Protein AF-A0A7S1CVW4-F1 (afdb_monomer_lite)

Organism: Cyclophora tenuis (NCBI:txid216820)

InterPro domains:
  IPR010989 SNARE [SSF47661] (43-111)

Sequence (112 aa):
NNGIGVGTPSKTLKAGVSSDNDHFLMEEGGIQMTSLSSNDAALPPQWVDDVDAVNNELGEIVRLMNVLQSLHSSRVGSVFGKDLDDMEGRIEKLTQDVTDRFRKAERYLQRV

Radius of gyration: 40.6 Å; chains: 1; bounding box: 107×29×67 Å

pLDDT: mean 72.21, std 18.26, range [37.22, 94.06]

Foldseek 3Di:
DYDDDDDDDDDDDDDDDDDDPDDDDDDDDDDDPPPPPPPPPPDPPPVVVLVVLLVVLVVVLVVLVVVLVVLVVVLVVDDDDPVNVVSVVVNVVSVVVSVVSVVVSVVSVVVD

Structure (mmCIF, N/CA/C/O backbone):
data_AF-A0A7S1CVW4-F1
#
_entry.id   AF-A0A7S1CVW4-F1
#
loop_
_atom_site.group_PDB
_atom_site.id
_atom_site.type_symbol
_atom_site.label_atom_id
_atom_site.label_alt_id
_atom_site.label_comp_id
_atom_site.label_asym_id
_atom_site.label_entity_id
_atom_site.label_seq_id
_atom_site.pdbx_PDB_ins_code
_atom_site.Cartn_x
_atom_site.Cartn_y
_atom_site.Cartn_z
_atom_site.occupancy
_atom_site.B_iso_or_equiv
_atom_site.auth_seq_id
_atom_site.auth_comp_id
_atom_site.auth_asym_id
_atom_site.auth_atom_id
_atom_site.pdbx_PDB_model_num
ATOM 1 N N . ASN A 1 1 ? -86.009 -3.916 -15.195 1.00 38.88 1 ASN A N 1
ATOM 2 C CA . ASN A 1 1 ? -86.476 -5.243 -14.750 1.00 38.88 1 ASN A CA 1
ATOM 3 C C . ASN A 1 1 ? -85.687 -5.586 -13.492 1.00 38.88 1 ASN A C 1
ATOM 5 O O . ASN A 1 1 ? -84.501 -5.841 -13.616 1.00 38.88 1 ASN A O 1
ATOM 9 N N . ASN A 1 2 ? -86.167 -5.117 -12.336 1.00 39.25 2 ASN A N 1
ATOM 10 C CA . ASN A 1 2 ? -86.771 -5.925 -11.254 1.00 39.25 2 ASN A CA 1
ATOM 11 C C . ASN A 1 2 ? -85.717 -6.772 -10.509 1.00 39.25 2 ASN A C 1
ATOM 13 O O . ASN A 1 2 ? -85.008 -7.531 -11.142 1.00 39.25 2 ASN A O 1
ATOM 17 N N . GLY A 1 3 ? -85.579 -6.736 -9.185 1.00 37.22 3 GLY A N 1
ATOM 18 C CA . GLY A 1 3 ? -86.440 -6.149 -8.170 1.00 37.22 3 GLY A CA 1
ATOM 19 C C . GLY A 1 3 ? -85.892 -6.394 -6.757 1.00 37.22 3 GLY A C 1
ATOM 20 O O . GLY A 1 3 ? -84.986 -7.191 -6.537 1.00 37.22 3 GLY A O 1
ATOM 21 N N . ILE A 1 4 ? -86.479 -5.640 -5.836 1.00 49.16 4 ILE A N 1
ATOM 22 C CA . ILE A 1 4 ? -86.360 -5.653 -4.375 1.00 49.16 4 ILE A CA 1
ATOM 23 C C . ILE A 1 4 ? -86.773 -7.024 -3.807 1.00 49.16 4 ILE A C 1
ATOM 25 O O . ILE A 1 4 ? -87.685 -7.647 -4.345 1.00 49.16 4 ILE A O 1
ATOM 29 N N . GLY A 1 5 ? -86.186 -7.456 -2.684 1.00 43.22 5 GLY A N 1
ATOM 30 C CA . GLY A 1 5 ? -86.640 -8.663 -1.981 1.00 43.22 5 GLY A CA 1
ATOM 31 C C . GLY A 1 5 ? -86.123 -8.809 -0.551 1.00 43.22 5 GLY A C 1
ATOM 32 O O . GLY A 1 5 ? -85.219 -9.590 -0.288 1.00 43.22 5 GLY A O 1
ATOM 33 N N . VAL A 1 6 ? -86.722 -8.055 0.369 1.00 57.06 6 VAL A N 1
ATOM 34 C CA . VAL A 1 6 ? -86.733 -8.296 1.823 1.00 57.06 6 VAL A CA 1
ATOM 35 C C . VAL A 1 6 ? -87.527 -9.571 2.174 1.00 57.06 6 VAL A C 1
ATOM 37 O O . VAL A 1 6 ? -88.533 -9.851 1.528 1.00 57.06 6 VAL A O 1
ATOM 40 N N . GLY A 1 7 ? -87.136 -10.300 3.231 1.00 41.69 7 GLY A N 1
ATOM 41 C CA . GLY A 1 7 ? -87.911 -11.418 3.809 1.00 41.69 7 GLY A CA 1
ATOM 42 C C . GLY A 1 7 ? -87.181 -12.121 4.969 1.00 41.69 7 GLY A C 1
ATOM 43 O O . GLY A 1 7 ? -86.367 -12.998 4.726 1.00 41.69 7 GLY A O 1
ATOM 44 N N . THR A 1 8 ? -87.249 -11.611 6.207 1.00 53.22 8 THR A N 1
ATOM 45 C CA . THR A 1 8 ? -88.130 -12.004 7.347 1.00 53.22 8 THR A CA 1
ATOM 46 C C . THR A 1 8 ? -87.512 -13.000 8.355 1.00 53.22 8 THR A C 1
ATOM 48 O O . THR A 1 8 ? -86.709 -13.841 7.963 1.00 53.22 8 THR A O 1
ATOM 51 N N . PRO A 1 9 ? -87.861 -12.902 9.661 1.00 59.44 9 PRO A N 1
ATOM 52 C CA . PRO A 1 9 ? -87.151 -13.537 10.775 1.00 59.44 9 PRO A CA 1
ATOM 53 C C . PRO A 1 9 ? -87.807 -14.847 11.245 1.00 59.44 9 PRO A C 1
ATOM 55 O O . PRO A 1 9 ? -89.030 -14.969 11.216 1.00 59.44 9 PRO A O 1
ATOM 58 N N . SER A 1 10 ? -87.017 -15.772 11.800 1.00 47.62 10 SER A N 1
ATOM 59 C CA . SER A 1 10 ? -87.538 -16.936 12.532 1.00 47.62 10 SER A CA 1
ATOM 60 C C . SER A 1 10 ? -86.834 -17.114 13.875 1.00 47.62 10 SER A C 1
ATOM 62 O O . SER A 1 10 ? -85.615 -17.223 13.962 1.00 47.62 10 SER A O 1
ATOM 64 N N . LYS A 1 11 ? -87.659 -17.088 14.925 1.00 61.50 11 LYS A N 1
ATOM 65 C CA . LYS A 1 11 ? -87.344 -17.210 16.352 1.00 61.50 11 LYS A CA 1
ATOM 66 C C . LYS A 1 11 ? -87.287 -18.684 16.763 1.00 61.50 11 LYS A C 1
ATOM 68 O O . LYS A 1 11 ? -88.132 -19.448 16.314 1.00 61.50 11 LYS A O 1
ATOM 73 N N . THR A 1 12 ? -86.412 -19.044 17.705 1.00 51.84 12 THR A N 1
ATOM 74 C CA . THR A 1 12 ? -86.528 -20.185 18.654 1.00 51.84 12 THR A CA 1
ATOM 75 C C . THR A 1 12 ? -85.519 -19.887 19.790 1.00 51.84 12 THR A C 1
ATOM 77 O O . THR A 1 12 ? -84.344 -19.723 19.496 1.00 51.84 12 THR A O 1
ATOM 80 N N . LEU A 1 13 ? -85.920 -19.382 20.975 1.00 46.94 13 LEU A N 1
ATOM 81 C CA . LEU A 1 13 ? -86.280 -20.091 22.234 1.00 46.94 13 LEU A CA 1
ATOM 82 C C . LEU A 1 13 ? -85.259 -21.183 22.634 1.00 46.94 13 LEU A C 1
ATOM 84 O O . LEU A 1 13 ? -84.915 -21.990 21.793 1.00 46.94 13 LEU A O 1
ATOM 88 N N . LYS A 1 14 ? -84.792 -21.400 23.869 1.00 48.00 14 LYS A N 1
ATOM 89 C CA . LYS A 1 14 ? -84.906 -20.813 25.219 1.00 48.00 14 LYS A CA 1
ATOM 90 C C . LYS A 1 14 ? -83.929 -21.625 26.112 1.00 48.00 14 LYS A C 1
ATOM 92 O O . LYS A 1 14 ? -83.643 -22.768 25.778 1.00 48.00 14 LYS A O 1
ATOM 97 N N . ALA A 1 15 ? -83.586 -21.070 27.283 1.00 42.69 15 ALA A N 1
ATOM 98 C CA . ALA A 1 15 ? -82.939 -21.693 28.456 1.00 42.69 15 ALA A CA 1
ATOM 99 C C . ALA A 1 15 ? -81.422 -21.907 28.320 1.00 42.69 15 ALA A C 1
ATOM 101 O O . ALA A 1 15 ? -80.951 -22.431 27.329 1.00 42.69 15 ALA A O 1
ATOM 102 N N . GLY A 1 16 ? -80.570 -21.519 29.259 1.00 45.44 16 GLY A N 1
ATOM 103 C CA . GLY A 1 16 ? -80.759 -21.114 30.644 1.00 45.44 16 GLY A CA 1
ATOM 104 C C . GLY A 1 16 ? -79.607 -21.740 31.419 1.00 45.44 16 GLY A C 1
ATOM 105 O O . GLY A 1 16 ? -79.502 -22.958 31.432 1.00 45.44 16 GLY A O 1
ATOM 106 N N . VAL A 1 17 ? -78.746 -20.939 32.040 1.00 47.81 17 VAL A N 1
ATOM 107 C CA . VAL A 1 17 ? -78.005 -21.364 33.227 1.00 47.81 17 VAL A CA 1
ATOM 108 C C . VAL A 1 17 ? -77.592 -20.125 33.999 1.00 47.81 17 VAL A C 1
ATOM 110 O O . VAL A 1 17 ? -77.234 -19.093 33.437 1.00 47.81 17 VAL A O 1
ATOM 113 N N . SER A 1 18 ? -77.815 -20.252 35.293 1.00 46.25 18 SER A N 1
ATOM 114 C CA . SER A 1 18 ? -77.748 -19.232 36.312 1.00 46.25 18 SER A CA 1
ATOM 115 C C . SER A 1 18 ? -76.307 -18.895 36.681 1.00 46.25 18 SER A C 1
ATOM 117 O O . SER A 1 18 ? -75.429 -19.745 36.591 1.00 46.25 18 SER A O 1
ATOM 119 N N . SER A 1 19 ? -76.201 -17.710 37.271 1.00 50.03 19 SER A N 1
ATOM 120 C CA . SER A 1 19 ? -75.426 -17.432 38.476 1.00 50.03 19 SER A CA 1
ATOM 121 C C . SER A 1 19 ? -73.932 -17.131 38.374 1.00 50.03 19 SER A C 1
ATOM 123 O O . SER A 1 19 ? -73.141 -17.877 37.813 1.00 50.03 19 SER A O 1
ATOM 125 N N . ASP A 1 20 ? -73.629 -16.037 39.074 1.00 47.22 20 ASP A N 1
ATOM 126 C CA . ASP A 1 20 ? -72.395 -15.735 39.791 1.00 47.22 20 ASP A CA 1
ATOM 127 C C . ASP A 1 20 ? -71.288 -15.049 38.982 1.00 47.22 20 ASP A C 1
ATOM 129 O O . ASP A 1 20 ? -70.213 -15.579 38.720 1.00 47.22 20 ASP A O 1
ATOM 133 N N . ASN A 1 21 ? -71.531 -13.765 38.681 1.00 50.72 21 ASN A N 1
ATOM 134 C CA . ASN A 1 21 ? -70.446 -12.782 38.678 1.00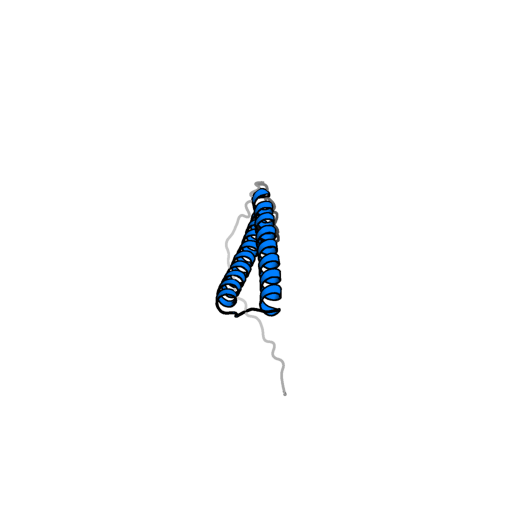 50.72 21 ASN A CA 1
ATOM 135 C C . ASN A 1 21 ? -69.990 -12.573 40.129 1.00 50.72 21 ASN A C 1
ATOM 137 O O . ASN A 1 21 ? -70.340 -11.580 40.772 1.00 50.72 21 ASN A O 1
ATOM 141 N N . ASP A 1 22 ? -69.219 -13.533 40.633 1.00 48.84 22 ASP A N 1
ATOM 142 C CA . ASP A 1 22 ? -68.392 -13.331 41.807 1.00 48.84 22 ASP A CA 1
ATOM 143 C C . ASP A 1 22 ? -67.326 -12.288 41.474 1.00 48.84 22 ASP A C 1
ATOM 145 O O . ASP A 1 22 ? -66.408 -12.469 40.673 1.00 48.84 22 ASP A O 1
ATOM 149 N N . HIS A 1 23 ? -67.511 -11.143 42.109 1.00 51.88 23 HIS A N 1
ATOM 150 C CA . HIS A 1 23 ? -66.522 -10.111 42.318 1.00 51.88 23 HIS A CA 1
ATOM 151 C C . HIS A 1 23 ? -65.253 -10.718 42.946 1.00 51.88 23 HIS A C 1
ATOM 153 O O . HIS A 1 23 ? -65.241 -11.064 44.129 1.00 51.88 23 HIS A O 1
ATOM 159 N N . PHE A 1 24 ? -64.170 -10.790 42.167 1.00 40.38 24 PHE A N 1
ATOM 160 C CA . PHE A 1 24 ? -62.822 -11.045 42.674 1.00 40.38 24 PHE A CA 1
ATOM 161 C C . PHE A 1 24 ? -61.889 -9.889 42.285 1.00 40.38 24 PHE A C 1
ATOM 163 O O . PHE A 1 24 ? -61.365 -9.806 41.177 1.00 40.38 24 PHE A O 1
ATOM 170 N N . LEU A 1 25 ? -61.733 -8.960 43.228 1.00 52.41 25 LEU A N 1
ATOM 171 C CA . LEU A 1 25 ? -60.609 -8.031 43.334 1.00 52.41 25 LEU A CA 1
ATOM 172 C C . LEU A 1 25 ? -59.338 -8.833 43.630 1.00 52.41 25 LEU A C 1
ATOM 174 O O . LEU A 1 25 ? -59.346 -9.489 44.663 1.00 52.41 25 LEU A O 1
ATOM 178 N N . MET A 1 26 ? -58.269 -8.700 42.833 1.00 55.44 26 MET A N 1
ATOM 179 C CA . MET A 1 26 ? -56.888 -8.534 43.333 1.00 55.44 26 MET A CA 1
ATOM 180 C C . MET A 1 26 ? -56.014 -7.809 42.291 1.00 55.44 26 MET A C 1
ATOM 182 O O . MET A 1 26 ? -55.759 -8.293 41.194 1.00 55.44 26 MET A O 1
ATOM 186 N N . GLU A 1 27 ? -55.638 -6.593 42.677 1.00 66.12 27 GLU A N 1
ATOM 187 C CA . GLU A 1 27 ? -54.380 -5.886 42.433 1.00 66.12 27 GLU A CA 1
ATOM 188 C C . GLU A 1 27 ? -53.191 -6.772 42.017 1.00 66.12 27 GLU A C 1
ATOM 190 O O . GLU A 1 27 ? -52.733 -7.581 42.812 1.00 66.12 27 GLU A O 1
ATOM 195 N N . GLU A 1 28 ? -52.625 -6.547 40.824 1.00 45.31 28 GLU A N 1
ATOM 196 C CA . GLU A 1 28 ? -51.185 -6.728 40.60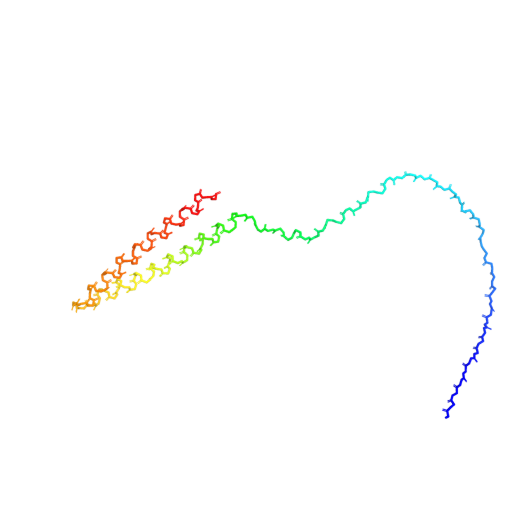4 1.00 45.31 28 GLU A CA 1
ATOM 197 C C . GLU A 1 28 ? -50.708 -5.867 39.425 1.00 45.31 28 GLU A C 1
ATOM 199 O O . GLU A 1 28 ? -51.332 -5.810 38.363 1.00 45.31 28 GLU A O 1
ATOM 204 N N . GLY A 1 29 ? -49.628 -5.119 39.652 1.00 51.75 29 GLY A N 1
ATOM 205 C CA . GLY A 1 29 ? -49.095 -4.114 38.742 1.00 51.75 29 GLY A CA 1
ATOM 206 C C . GLY A 1 29 ? -48.788 -4.665 37.352 1.00 51.75 29 GLY A C 1
ATOM 207 O O . GLY A 1 29 ? -47.819 -5.392 37.147 1.00 51.75 29 GLY A O 1
ATOM 208 N N . GLY A 1 30 ? -49.580 -4.238 36.368 1.00 45.97 30 GLY A N 1
ATOM 209 C CA . GLY A 1 30 ? -49.268 -4.422 34.960 1.00 45.97 30 GLY A CA 1
ATOM 210 C C . GLY A 1 30 ? -48.044 -3.592 34.593 1.00 45.97 30 GLY A C 1
ATOM 211 O O . GLY A 1 30 ? -48.145 -2.389 34.350 1.00 45.97 30 GLY A O 1
ATOM 212 N N . ILE A 1 31 ? -46.881 -4.239 34.561 1.00 54.62 31 ILE A N 1
ATOM 213 C CA . ILE A 1 31 ? -45.676 -3.745 33.894 1.00 54.62 31 ILE A CA 1
ATOM 214 C C . ILE A 1 31 ? -46.081 -3.335 32.477 1.00 54.62 31 ILE A C 1
ATOM 216 O O . ILE A 1 31 ? -46.395 -4.175 31.633 1.00 54.62 31 ILE A O 1
ATOM 220 N N . GLN A 1 32 ? -46.118 -2.026 32.227 1.00 55.03 32 GLN A N 1
ATOM 221 C CA . GLN A 1 32 ? -46.225 -1.496 30.878 1.00 55.03 32 GLN A CA 1
ATOM 222 C C . GLN A 1 32 ? -44.991 -1.994 30.129 1.00 55.03 32 GLN A C 1
ATOM 224 O O . GLN A 1 32 ? -43.878 -1.553 30.409 1.00 55.03 32 GLN A O 1
ATOM 229 N N . MET A 1 33 ? -45.186 -2.949 29.216 1.00 53.44 33 MET A N 1
ATOM 230 C CA . MET A 1 33 ? -44.193 -3.316 28.215 1.00 53.44 33 MET A CA 1
ATOM 231 C C . MET A 1 33 ? -43.840 -2.043 27.450 1.00 53.44 33 MET A C 1
ATOM 233 O O . MET A 1 33 ? -44.547 -1.637 26.527 1.00 53.44 33 MET A O 1
ATOM 237 N N . THR A 1 34 ? -42.755 -1.386 27.857 1.00 59.53 34 THR A N 1
ATOM 238 C CA . THR A 1 34 ? -42.080 -0.406 27.024 1.00 59.53 34 THR A CA 1
ATOM 239 C C . THR A 1 34 ? -41.648 -1.180 25.796 1.00 59.53 34 THR A C 1
ATOM 241 O O . THR A 1 34 ? -40.707 -1.969 25.863 1.00 59.53 34 THR A O 1
ATOM 244 N N . SER A 1 35 ? -42.400 -1.025 24.709 1.00 54.97 35 SER A N 1
ATOM 245 C CA . SER A 1 35 ? -41.987 -1.431 23.375 1.00 54.97 35 SER A CA 1
ATOM 246 C C . SER A 1 35 ? -40.547 -0.966 23.200 1.00 54.97 35 SER A C 1
ATOM 248 O O . SER A 1 35 ? -40.303 0.229 23.029 1.00 54.97 35 SER A O 1
ATOM 250 N N . LEU A 1 36 ? -39.598 -1.898 23.311 1.00 58.53 36 LEU A N 1
ATOM 251 C CA . LEU A 1 36 ? -38.217 -1.688 22.918 1.00 58.53 36 LEU A CA 1
ATOM 252 C C . LEU A 1 36 ? -38.286 -1.451 21.417 1.00 58.53 36 LEU A C 1
ATOM 254 O O . LEU A 1 36 ? -38.362 -2.399 20.635 1.00 58.53 36 LEU A O 1
ATOM 258 N N . SER A 1 37 ? -38.393 -0.172 21.047 1.00 53.78 37 SER A N 1
ATOM 259 C CA . SER A 1 37 ? -38.282 0.310 19.682 1.00 53.78 37 SER A CA 1
ATOM 260 C C . SER A 1 37 ? -37.143 -0.453 19.037 1.00 53.78 37 SER A C 1
ATOM 262 O O . SER A 1 37 ? -35.983 -0.246 19.377 1.00 53.78 37 SER A O 1
ATOM 264 N N . SER A 1 38 ? -37.484 -1.358 18.126 1.00 54.75 38 SER A N 1
ATOM 265 C CA . SER A 1 38 ? -36.548 -2.197 17.376 1.00 54.75 38 SER A CA 1
ATOM 266 C C . SER A 1 38 ? -35.771 -1.376 16.334 1.00 54.75 38 SER A C 1
ATOM 268 O O . SER A 1 38 ? -35.490 -1.849 15.240 1.00 54.75 38 SER A O 1
ATOM 270 N N . ASN A 1 39 ? -35.466 -0.121 16.671 1.00 56.81 39 ASN A N 1
ATOM 271 C CA . ASN A 1 39 ? -34.782 0.859 15.841 1.00 56.81 39 ASN A CA 1
ATOM 272 C C . ASN A 1 39 ? -33.280 0.924 16.146 1.00 56.81 39 ASN A C 1
ATOM 274 O O . ASN A 1 39 ? -32.553 1.572 15.401 1.00 56.81 39 ASN A O 1
ATOM 278 N N . ASP A 1 40 ? -32.798 0.220 17.173 1.00 55.78 40 ASP A N 1
ATOM 279 C CA . ASP A 1 40 ? -31.377 -0.088 17.309 1.00 55.78 40 ASP A CA 1
ATOM 280 C C . ASP A 1 40 ? -31.038 -1.256 16.379 1.00 55.78 40 ASP A C 1
ATOM 282 O O . ASP A 1 40 ? -30.803 -2.390 16.801 1.00 55.78 40 ASP A O 1
ATOM 286 N N . ALA A 1 41 ? -31.014 -0.985 15.072 1.00 61.44 41 ALA A N 1
ATOM 287 C CA . ALA A 1 41 ? -30.114 -1.721 14.201 1.00 61.44 41 ALA A CA 1
ATOM 288 C C . ALA A 1 41 ? -28.714 -1.476 14.774 1.00 61.44 41 ALA A C 1
ATOM 290 O O . ALA A 1 41 ? -28.147 -0.408 14.559 1.00 61.44 41 ALA A O 1
ATOM 291 N N . ALA A 1 42 ? -28.241 -2.400 15.616 1.00 69.12 42 ALA A N 1
ATOM 292 C CA . ALA A 1 42 ? -26.990 -2.277 16.344 1.00 69.12 42 ALA A CA 1
ATOM 293 C C . ALA A 1 42 ? -25.888 -1.927 15.344 1.00 69.12 42 ALA A C 1
ATOM 295 O O . ALA A 1 42 ? -25.496 -2.767 14.529 1.00 69.12 42 ALA A O 1
ATOM 296 N N . LEU A 1 43 ? -25.458 -0.662 15.355 1.00 74.69 43 LEU A N 1
ATOM 297 C CA . LEU A 1 43 ? -24.363 -0.213 14.513 1.00 74.69 43 LEU A CA 1
ATOM 298 C C . LEU A 1 43 ? -23.171 -1.128 14.807 1.00 74.69 43 LEU A C 1
ATOM 300 O O . LEU A 1 43 ? -22.937 -1.445 15.983 1.00 74.69 43 LEU A O 1
ATOM 304 N N . PRO A 1 44 ? -22.464 -1.606 13.767 1.00 78.50 44 PRO A N 1
ATOM 305 C CA . PRO A 1 44 ? -21.326 -2.474 13.982 1.00 78.50 44 PRO A CA 1
ATOM 306 C C . PRO A 1 44 ? -20.345 -1.777 14.933 1.00 78.50 44 PRO A C 1
ATOM 308 O O . PRO A 1 44 ? -20.201 -0.550 14.891 1.00 78.50 44 PRO A O 1
ATOM 311 N N . PRO A 1 45 ? -19.705 -2.531 15.837 1.00 86.38 45 PRO A N 1
ATOM 312 C CA . PRO A 1 45 ? -18.706 -1.966 16.724 1.00 86.38 45 PRO A CA 1
ATOM 313 C C . PRO A 1 45 ? -17.643 -1.199 15.936 1.00 86.38 45 PRO A C 1
ATOM 315 O O . PRO A 1 45 ? -17.232 -1.644 14.869 1.00 86.38 45 PRO A O 1
ATOM 318 N N . GLN A 1 46 ? -17.137 -0.102 16.497 1.00 80.88 46 GLN A N 1
ATOM 319 C CA . GLN A 1 46 ? -16.182 0.768 15.801 1.00 80.88 46 GLN A CA 1
ATOM 320 C C . GLN A 1 46 ? -14.914 0.045 15.315 1.00 80.88 46 GLN A C 1
ATOM 322 O O . GLN A 1 46 ? -14.337 0.429 14.303 1.00 80.88 46 GLN A O 1
ATOM 327 N N . TRP A 1 47 ? -14.507 -1.029 16.002 1.00 85.88 47 TRP A N 1
ATOM 328 C CA . TRP A 1 47 ? -13.366 -1.847 15.591 1.00 85.88 47 TRP A CA 1
ATOM 329 C C . TRP A 1 47 ? -13.581 -2.524 14.230 1.00 85.88 47 TRP A C 1
ATOM 331 O O . TRP A 1 47 ? -12.608 -2.810 13.542 1.00 85.88 47 TRP A O 1
ATOM 341 N N . VAL A 1 48 ? -14.833 -2.782 13.829 1.00 89.19 48 VAL A N 1
ATOM 342 C CA . VAL A 1 48 ? -15.163 -3.376 12.525 1.00 89.19 48 VAL A CA 1
ATOM 343 C C . VAL A 1 48 ? -14.754 -2.421 11.408 1.00 89.19 48 VAL A C 1
ATOM 345 O O . VAL A 1 48 ? -14.078 -2.843 10.474 1.00 89.19 48 VAL A O 1
ATOM 348 N N . ASP A 1 49 ? -15.058 -1.129 11.557 1.00 87.69 49 ASP A N 1
ATOM 349 C CA . ASP A 1 49 ? -14.656 -0.098 10.596 1.00 87.69 49 ASP A CA 1
ATOM 350 C C . ASP A 1 49 ? -13.123 0.025 10.509 1.00 87.69 49 ASP A C 1
ATOM 352 O O . ASP A 1 49 ? -12.565 0.205 9.425 1.00 87.69 49 ASP A O 1
ATOM 356 N N . ASP A 1 50 ? -12.423 -0.099 11.643 1.00 87.38 50 ASP A N 1
ATOM 357 C CA . ASP A 1 50 ? -10.956 -0.089 11.679 1.00 87.38 50 ASP A CA 1
ATOM 358 C C .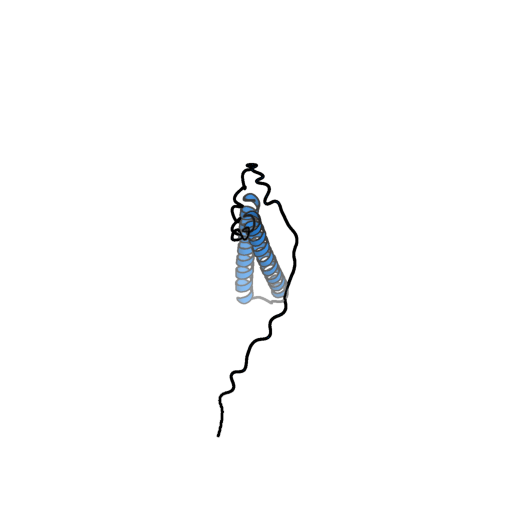 ASP A 1 50 ? -10.345 -1.319 10.991 1.00 87.38 50 ASP A C 1
ATOM 360 O O . ASP A 1 50 ? -9.373 -1.196 10.241 1.00 87.38 50 ASP A O 1
ATOM 364 N N . VAL A 1 51 ? -10.930 -2.503 11.191 1.00 89.06 51 VAL A N 1
ATOM 365 C CA . VAL A 1 51 ? -10.508 -3.739 10.517 1.00 89.06 51 VAL A CA 1
ATOM 366 C C . VAL A 1 51 ? -10.755 -3.654 9.011 1.00 89.06 51 VAL A C 1
ATOM 368 O O . VAL A 1 51 ? -9.876 -4.023 8.227 1.00 89.06 51 VAL A O 1
ATOM 371 N N . ASP A 1 52 ? -11.898 -3.118 8.588 1.00 90.62 52 ASP A N 1
ATOM 372 C CA . ASP A 1 52 ? -12.205 -2.901 7.174 1.00 90.62 52 ASP A CA 1
ATOM 373 C C . ASP A 1 52 ? -11.236 -1.894 6.536 1.00 90.62 52 ASP A C 1
ATOM 375 O O . ASP A 1 52 ? -10.746 -2.116 5.422 1.00 90.62 52 ASP A O 1
ATOM 379 N N . ALA A 1 53 ? -10.869 -0.830 7.258 1.00 88.81 53 ALA A N 1
ATOM 380 C CA . ALA A 1 53 ? -9.865 0.131 6.810 1.00 88.81 53 ALA A CA 1
ATOM 381 C C . ALA A 1 53 ? -8.479 -0.514 6.627 1.00 88.81 53 ALA A C 1
ATOM 383 O O . ALA A 1 53 ? -7.823 -0.280 5.606 1.00 88.81 53 ALA A O 1
ATOM 384 N N . VAL A 1 54 ? -8.040 -1.360 7.568 1.00 90.94 54 VAL A N 1
ATOM 385 C CA . VAL A 1 54 ? -6.775 -2.111 7.457 1.00 90.94 54 VAL A CA 1
ATOM 386 C C . VAL A 1 54 ? -6.810 -3.081 6.275 1.00 90.94 54 VAL A C 1
ATOM 388 O O . VAL A 1 54 ? -5.860 -3.115 5.490 1.00 90.94 54 VAL A O 1
ATOM 391 N N . ASN A 1 55 ? -7.901 -3.832 6.104 1.00 92.06 55 ASN A N 1
ATOM 392 C CA . ASN A 1 55 ? -8.061 -4.778 4.995 1.00 92.06 55 ASN A CA 1
ATOM 393 C C . ASN A 1 55 ? -8.017 -4.080 3.632 1.00 92.06 55 ASN A C 1
ATOM 395 O O . ASN A 1 55 ? -7.392 -4.584 2.697 1.00 92.06 55 ASN A O 1
ATOM 399 N N . ASN A 1 56 ? -8.630 -2.901 3.522 1.00 93.31 56 ASN A N 1
ATOM 400 C CA . ASN A 1 56 ? -8.587 -2.105 2.303 1.00 93.31 56 ASN A CA 1
ATOM 401 C C . ASN A 1 56 ? -7.163 -1.621 1.977 1.00 93.31 56 ASN A C 1
ATOM 403 O O . ASN A 1 56 ? -6.717 -1.741 0.834 1.00 93.31 56 ASN A O 1
ATOM 407 N N . GLU A 1 57 ? -6.415 -1.122 2.968 1.00 91.19 57 GLU A N 1
ATOM 408 C CA . GLU A 1 57 ? -5.013 -0.737 2.747 1.00 91.19 57 GLU A CA 1
ATOM 409 C C . GLU A 1 57 ? -4.139 -1.944 2.387 1.00 91.19 57 GLU A C 1
ATOM 411 O O . GLU A 1 57 ? -3.300 -1.842 1.492 1.00 91.19 57 GLU A O 1
ATOM 416 N N . LEU A 1 58 ? -4.363 -3.105 3.011 1.00 91.94 58 LEU A N 1
ATOM 417 C CA . LEU A 1 58 ? -3.630 -4.330 2.696 1.00 91.94 58 LEU A CA 1
ATOM 418 C C . LEU A 1 58 ? -3.899 -4.811 1.264 1.00 91.94 58 LEU A C 1
ATOM 420 O O . LEU A 1 58 ? -2.961 -5.167 0.550 1.00 91.94 58 LEU A O 1
ATOM 424 N N . GLY A 1 59 ? -5.157 -4.778 0.818 1.00 93.38 59 GLY A N 1
ATOM 425 C CA . GLY A 1 59 ? -5.516 -5.123 -0.560 1.00 93.38 59 GLY A CA 1
ATOM 426 C C . GLY A 1 59 ? -4.799 -4.235 -1.579 1.00 93.38 59 GLY A C 1
ATOM 427 O O . GLY A 1 59 ? -4.276 -4.712 -2.590 1.00 93.38 59 GLY A O 1
ATOM 428 N N . GLU A 1 60 ? -4.697 -2.946 -1.279 1.00 91.12 60 GLU A N 1
ATOM 429 C CA . GLU A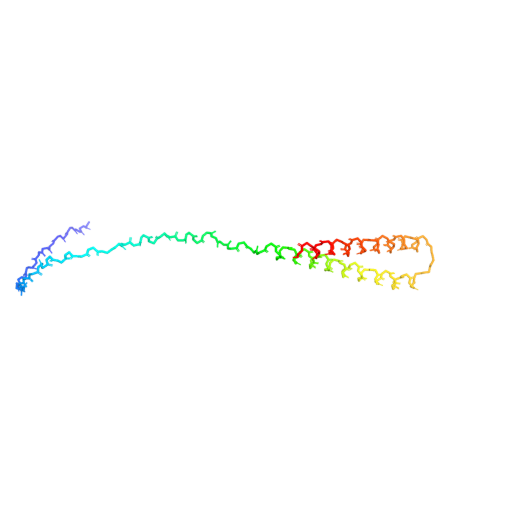 1 60 ? -4.030 -1.988 -2.149 1.00 91.12 60 GLU A CA 1
ATOM 430 C C . GLU A 1 60 ? -2.499 -2.114 -2.116 1.00 91.12 60 GLU A C 1
ATOM 432 O O . GLU A 1 60 ? -1.851 -2.003 -3.158 1.00 91.12 60 GLU A O 1
ATOM 437 N N . ILE A 1 61 ? -1.909 -2.441 -0.962 1.00 92.06 61 ILE A N 1
ATOM 438 C CA . ILE A 1 61 ? -0.491 -2.809 -0.849 1.00 92.06 61 ILE A CA 1
ATOM 439 C C . ILE A 1 61 ? -0.179 -4.015 -1.738 1.00 92.06 61 ILE A C 1
ATOM 441 O O . ILE A 1 61 ? 0.770 -3.964 -2.521 1.00 92.06 61 ILE A O 1
ATOM 445 N N . VAL A 1 62 ? -0.986 -5.079 -1.670 1.00 93.56 62 VAL A N 1
ATOM 446 C CA . VAL A 1 62 ? -0.800 -6.278 -2.506 1.00 93.56 62 VAL A CA 1
ATOM 447 C C . VAL A 1 62 ? -0.892 -5.920 -3.989 1.00 93.56 62 VAL A C 1
ATOM 449 O O . VAL A 1 62 ? -0.059 -6.353 -4.789 1.00 93.56 62 VAL A O 1
ATOM 452 N N . ARG A 1 63 ? -1.859 -5.076 -4.372 1.00 93.00 63 ARG A N 1
ATOM 453 C CA . ARG A 1 63 ? -1.985 -4.590 -5.751 1.00 93.00 63 ARG A CA 1
ATOM 454 C C . ARG A 1 63 ? -0.724 -3.848 -6.203 1.00 93.00 63 ARG A C 1
ATOM 456 O O . ARG A 1 63 ? -0.216 -4.125 -7.288 1.00 93.00 63 ARG A O 1
ATOM 463 N N . LEU A 1 64 ? -0.211 -2.928 -5.386 1.00 90.75 64 LEU A N 1
ATOM 464 C CA . LEU A 1 64 ? 1.001 -2.163 -5.688 1.00 90.75 64 LEU A CA 1
ATOM 465 C C . LEU A 1 64 ? 2.245 -3.057 -5.761 1.00 90.75 64 LEU A C 1
ATOM 467 O O . LEU A 1 64 ? 3.050 -2.884 -6.674 1.00 90.75 64 LEU A O 1
ATOM 471 N N . MET A 1 65 ? 2.376 -4.050 -4.877 1.00 90.19 65 MET A N 1
ATOM 472 C CA . MET A 1 65 ? 3.469 -5.028 -4.920 1.00 90.19 65 MET A CA 1
ATOM 473 C C . MET A 1 65 ? 3.462 -5.851 -6.210 1.00 90.19 65 MET A C 1
ATOM 475 O O . MET A 1 65 ? 4.511 -6.022 -6.826 1.00 90.19 65 MET A O 1
ATOM 479 N N . ASN A 1 66 ? 2.290 -6.302 -6.666 1.00 91.56 66 ASN A N 1
ATOM 480 C CA . ASN A 1 66 ? 2.165 -7.026 -7.936 1.00 91.56 66 ASN A CA 1
ATOM 481 C C . ASN A 1 66 ? 2.571 -6.151 -9.131 1.00 91.56 66 ASN A C 1
ATOM 483 O O . ASN A 1 66 ? 3.264 -6.605 -10.044 1.00 91.56 66 ASN A O 1
ATOM 487 N N . VAL A 1 67 ? 2.182 -4.871 -9.116 1.00 87.69 67 VAL A N 1
ATOM 488 C CA . VAL A 1 67 ? 2.607 -3.902 -10.136 1.00 87.69 67 VAL A CA 1
ATOM 489 C C . VAL A 1 67 ? 4.126 -3.721 -10.102 1.00 87.69 67 VAL A C 1
ATOM 491 O O . VAL A 1 67 ? 4.761 -3.770 -11.155 1.00 87.69 67 VAL A O 1
ATOM 494 N N . LEU A 1 68 ? 4.721 -3.586 -8.915 1.00 87.56 68 LEU A N 1
ATOM 495 C CA . LEU A 1 68 ? 6.167 -3.452 -8.743 1.00 87.56 68 LEU A CA 1
ATOM 496 C C . LEU A 1 68 ? 6.917 -4.683 -9.268 1.00 87.56 68 LEU A C 1
ATOM 498 O O . LEU A 1 68 ? 7.897 -4.546 -9.995 1.00 87.56 68 LEU A O 1
ATOM 502 N N . GLN A 1 69 ? 6.410 -5.883 -8.976 1.00 86.81 69 GLN A N 1
ATOM 503 C CA . GLN A 1 69 ? 6.963 -7.135 -9.484 1.00 86.81 69 GLN A CA 1
ATOM 504 C C . GLN A 1 69 ? 6.926 -7.181 -11.017 1.00 86.81 69 GLN A C 1
ATOM 506 O O . GLN A 1 69 ? 7.934 -7.509 -11.640 1.00 86.81 69 GLN A O 1
ATOM 511 N N . SER A 1 70 ? 5.806 -6.784 -11.634 1.00 85.00 70 SER A N 1
ATOM 512 C CA . SER A 1 70 ? 5.686 -6.730 -13.098 1.00 85.00 70 SER A CA 1
ATOM 513 C C . SER A 1 70 ? 6.654 -5.723 -13.734 1.00 85.00 70 SER A C 1
ATOM 515 O O . SER A 1 70 ? 7.279 -6.022 -14.752 1.00 85.00 70 SER A O 1
ATOM 517 N N . LEU A 1 71 ? 6.845 -4.562 -13.098 1.00 83.31 71 LEU A N 1
ATOM 518 C CA . LEU A 1 71 ? 7.792 -3.531 -13.526 1.00 83.31 71 LEU A CA 1
ATOM 519 C C . LEU A 1 71 ? 9.237 -4.011 -13.400 1.00 83.31 71 LEU A C 1
ATOM 521 O O . LEU A 1 71 ? 10.019 -3.819 -14.326 1.00 83.31 71 LEU A O 1
ATOM 525 N N . HIS A 1 72 ? 9.589 -4.688 -12.305 1.00 80.69 72 HIS A N 1
ATOM 526 C CA . HIS A 1 72 ? 10.911 -5.292 -12.137 1.00 80.69 72 HIS A CA 1
ATOM 527 C C . HIS A 1 72 ? 11.181 -6.377 -13.183 1.00 80.69 72 HIS A C 1
ATOM 529 O O . HIS A 1 72 ? 12.257 -6.385 -13.778 1.00 80.69 72 HIS A O 1
ATOM 535 N N . SER A 1 73 ? 10.208 -7.243 -13.479 1.00 80.88 73 SER A N 1
ATOM 536 C CA . SER A 1 73 ? 10.337 -8.229 -14.559 1.00 80.88 73 SER A CA 1
ATOM 537 C C . SER A 1 73 ? 10.489 -7.569 -15.934 1.00 80.88 73 SER A C 1
ATOM 539 O O . SER A 1 73 ? 11.320 -8.004 -16.728 1.00 80.88 73 SER A O 1
ATOM 541 N N . SER A 1 74 ? 9.746 -6.491 -16.204 1.00 73.38 74 SER A N 1
ATOM 542 C CA . SER A 1 74 ? 9.848 -5.728 -17.454 1.00 73.38 74 SER A CA 1
ATOM 543 C C . SER A 1 74 ? 11.181 -4.983 -17.586 1.00 73.38 74 SER A C 1
ATOM 545 O O . SER A 1 74 ? 11.725 -4.903 -18.686 1.00 73.38 74 SER A O 1
ATOM 547 N N . ARG A 1 75 ? 11.732 -4.463 -16.480 1.00 66.62 75 ARG A N 1
ATOM 548 C CA . ARG A 1 75 ? 13.030 -3.770 -16.437 1.00 66.62 75 ARG A CA 1
ATOM 549 C C . ARG A 1 75 ? 14.174 -4.696 -16.842 1.00 66.62 75 ARG A C 1
ATOM 551 O O . ARG A 1 75 ? 15.044 -4.280 -17.594 1.00 66.62 75 ARG A O 1
ATOM 558 N N . VAL A 1 76 ? 14.149 -5.954 -16.392 1.00 68.00 76 VAL A N 1
ATOM 559 C CA . VAL A 1 76 ? 15.167 -6.964 -16.744 1.00 68.00 76 VAL A CA 1
ATOM 560 C C . VAL A 1 76 ? 15.185 -7.265 -18.253 1.00 68.00 76 VAL A C 1
ATOM 562 O O . VAL A 1 76 ? 16.226 -7.645 -18.781 1.00 68.00 76 VAL A O 1
ATOM 565 N N . GLY A 1 77 ? 14.065 -7.064 -18.961 1.00 64.88 77 GLY A N 1
ATOM 566 C CA . GLY A 1 77 ? 13.962 -7.263 -20.412 1.00 64.88 77 GLY A CA 1
ATOM 567 C C . GLY A 1 77 ? 14.183 -6.012 -21.274 1.00 64.88 77 GLY A C 1
ATOM 568 O O . GLY A 1 77 ? 14.275 -6.143 -22.493 1.00 64.88 77 GLY A O 1
ATOM 569 N N . SER A 1 78 ? 14.251 -4.813 -20.685 1.00 65.81 78 SER A N 1
ATOM 570 C CA . SER A 1 78 ? 14.350 -3.557 -21.439 1.00 65.81 78 SER A CA 1
ATOM 571 C C . SER A 1 78 ? 15.808 -3.137 -21.651 1.00 65.81 78 SER A C 1
ATOM 573 O O . SER A 1 78 ? 16.573 -2.975 -20.701 1.00 65.81 78 SER A O 1
ATOM 575 N N . VAL A 1 79 ? 16.199 -2.951 -22.915 1.00 54.28 79 VAL A N 1
ATOM 576 C CA . VAL A 1 79 ? 17.554 -2.555 -23.324 1.00 54.28 79 VAL A CA 1
ATOM 577 C C . VAL A 1 79 ? 17.607 -1.028 -23.466 1.00 54.28 79 VAL A C 1
ATOM 579 O O . VAL A 1 79 ? 17.254 -0.500 -24.510 1.00 54.28 79 VAL A O 1
ATOM 582 N N . PHE A 1 80 ? 18.042 -0.368 -22.387 1.00 63.88 80 PHE A N 1
ATOM 583 C CA . PHE A 1 80 ? 18.594 0.997 -22.240 1.00 63.88 80 PHE A CA 1
ATOM 584 C C . PHE A 1 80 ? 17.952 2.192 -22.980 1.00 63.88 80 PHE A C 1
ATOM 586 O O . PHE A 1 80 ? 17.852 2.240 -24.202 1.00 63.88 80 PHE A O 1
ATOM 593 N N . GLY A 1 81 ? 17.676 3.262 -22.222 1.00 69.69 81 GLY A N 1
ATOM 594 C CA . GLY A 1 81 ? 17.284 4.578 -22.736 1.00 69.69 81 GLY A CA 1
ATOM 595 C C . GLY A 1 81 ? 16.397 5.347 -21.753 1.00 69.69 81 GLY A C 1
ATOM 596 O O . GLY A 1 81 ? 16.289 4.968 -20.592 1.00 69.69 81 GLY A O 1
ATOM 597 N N . LYS A 1 82 ? 15.720 6.395 -22.238 1.00 72.62 82 LYS A N 1
ATOM 598 C CA . LYS A 1 82 ? 14.763 7.221 -21.473 1.00 72.62 82 LYS A CA 1
ATOM 599 C C . LYS A 1 82 ? 13.665 6.399 -20.775 1.00 72.62 82 LYS A C 1
ATOM 601 O O . LYS A 1 82 ? 13.280 6.718 -19.658 1.00 72.62 82 LYS A O 1
ATOM 606 N N . ASP A 1 83 ? 13.238 5.301 -21.395 1.00 76.75 83 ASP A N 1
ATOM 607 C CA . ASP A 1 83 ? 12.246 4.387 -20.819 1.00 76.75 83 ASP A CA 1
ATOM 608 C C . ASP A 1 83 ? 12.751 3.692 -19.543 1.00 76.75 83 ASP A C 1
ATOM 610 O O . ASP A 1 83 ? 11.948 3.331 -18.686 1.00 76.75 83 ASP A O 1
ATOM 614 N N . LEU A 1 84 ? 14.069 3.511 -19.388 1.00 79.00 84 LEU A N 1
ATOM 615 C CA . LEU A 1 84 ? 14.656 2.937 -18.176 1.00 79.00 84 LEU A CA 1
ATOM 616 C C . LEU A 1 84 ? 14.586 3.927 -17.006 1.00 79.00 84 LEU A C 1
ATOM 618 O O . LEU A 1 84 ? 14.174 3.526 -15.919 1.00 79.00 84 LEU A O 1
ATOM 622 N N . ASP A 1 85 ? 14.919 5.199 -17.244 1.00 80.44 85 ASP A N 1
ATOM 623 C CA . ASP A 1 85 ? 14.821 6.269 -16.239 1.00 80.44 85 ASP A CA 1
ATOM 624 C C . ASP A 1 85 ? 13.361 6.495 -15.819 1.00 80.44 85 ASP A C 1
ATOM 626 O O . ASP A 1 85 ? 13.053 6.585 -14.628 1.00 80.44 85 ASP A O 1
ATOM 630 N N . ASP A 1 86 ? 12.435 6.505 -16.784 1.00 83.06 86 ASP A N 1
ATOM 631 C CA . ASP A 1 86 ? 11.000 6.638 -16.514 1.00 83.06 86 ASP A CA 1
ATOM 632 C C . ASP A 1 86 ? 10.462 5.431 -15.714 1.00 83.06 86 ASP A C 1
ATOM 634 O O . ASP A 1 86 ? 9.634 5.591 -14.807 1.00 83.06 86 ASP A O 1
ATOM 638 N N . MET A 1 87 ? 10.940 4.212 -16.001 1.00 81.44 87 MET A N 1
ATOM 639 C CA . MET A 1 87 ? 10.608 3.021 -15.209 1.00 81.44 87 MET A CA 1
ATOM 640 C C . MET A 1 87 ? 11.193 3.085 -13.797 1.00 81.44 87 MET A C 1
ATOM 642 O O . MET A 1 87 ? 10.498 2.728 -12.846 1.00 81.44 87 MET A O 1
ATOM 646 N N . GLU A 1 88 ? 12.435 3.536 -13.638 1.00 84.19 88 GLU A N 1
ATOM 647 C CA . GLU A 1 88 ? 13.105 3.642 -12.340 1.00 84.19 88 GLU A CA 1
ATOM 648 C C . GLU A 1 88 ? 12.418 4.668 -11.433 1.00 84.19 88 GLU A C 1
ATOM 650 O O . GLU A 1 88 ? 12.070 4.335 -10.298 1.00 84.19 88 GLU A O 1
ATOM 655 N N . GLY A 1 89 ? 12.070 5.847 -11.959 1.00 87.75 89 GLY A N 1
ATOM 656 C CA . GLY A 1 89 ? 11.285 6.837 -11.214 1.00 87.75 89 GLY A CA 1
ATOM 657 C C . GLY A 1 89 ? 9.894 6.321 -10.827 1.00 87.75 89 GLY A C 1
ATOM 658 O O . GLY A 1 89 ? 9.372 6.620 -9.749 1.00 87.75 89 GLY A O 1
ATOM 659 N N . ARG A 1 90 ? 9.282 5.481 -11.671 1.00 87.06 90 ARG A N 1
ATOM 660 C CA . ARG A 1 90 ? 7.995 4.849 -11.354 1.00 87.06 90 ARG A CA 1
ATOM 661 C C . ARG A 1 90 ? 8.120 3.774 -10.276 1.00 87.06 90 ARG A C 1
ATOM 663 O O . ARG A 1 90 ? 7.231 3.676 -9.432 1.00 87.06 90 ARG A O 1
ATOM 670 N N . ILE A 1 91 ? 9.198 2.993 -10.292 1.00 87.12 91 ILE A N 1
ATOM 671 C CA . ILE A 1 91 ? 9.526 2.004 -9.255 1.00 87.12 91 ILE A CA 1
ATOM 672 C C . ILE A 1 91 ? 9.754 2.701 -7.912 1.00 87.12 91 ILE A C 1
ATOM 674 O O . ILE A 1 91 ? 9.181 2.277 -6.907 1.00 87.12 91 ILE A O 1
ATOM 678 N N . GLU A 1 92 ? 10.534 3.782 -7.890 1.00 91.06 92 GLU A N 1
ATOM 679 C CA . GLU A 1 92 ? 10.815 4.547 -6.672 1.00 91.06 92 GLU A CA 1
ATOM 680 C C . GLU A 1 92 ? 9.523 5.092 -6.057 1.00 91.06 92 GLU A C 1
ATOM 682 O O . GLU A 1 92 ? 9.224 4.823 -4.890 1.00 91.06 92 GLU A O 1
ATOM 687 N N . LYS A 1 93 ? 8.685 5.744 -6.873 1.00 93.06 93 LYS A N 1
ATOM 688 C CA . LYS A 1 93 ? 7.391 6.265 -6.424 1.00 93.06 93 LYS A CA 1
ATOM 689 C C . LYS A 1 93 ? 6.471 5.167 -5.887 1.00 93.06 93 LYS A C 1
ATOM 691 O O . LYS A 1 93 ? 5.895 5.323 -4.816 1.00 93.06 93 LYS A O 1
ATOM 696 N N . LEU A 1 94 ? 6.342 4.047 -6.601 1.00 90.56 94 LEU A N 1
ATOM 697 C CA . LEU A 1 94 ? 5.511 2.925 -6.149 1.00 90.56 94 LEU A CA 1
ATOM 698 C C . LEU A 1 94 ? 6.020 2.332 -4.831 1.00 90.56 94 LEU A C 1
ATOM 700 O O . LEU A 1 94 ? 5.221 1.948 -3.982 1.00 90.56 94 LEU A O 1
ATOM 704 N N . THR A 1 95 ? 7.337 2.273 -4.639 1.00 91.00 95 THR A N 1
ATOM 705 C CA . THR A 1 95 ? 7.942 1.766 -3.400 1.00 91.00 95 THR A CA 1
ATOM 706 C C . THR A 1 95 ? 7.667 2.702 -2.222 1.00 91.00 95 THR A C 1
ATOM 708 O O . THR A 1 95 ? 7.356 2.244 -1.116 1.00 91.00 95 THR A O 1
ATOM 711 N N . GLN A 1 96 ? 7.718 4.015 -2.458 1.00 94.06 96 GLN A N 1
ATOM 712 C CA . GLN A 1 96 ? 7.330 5.012 -1.467 1.00 94.06 96 GLN A CA 1
ATOM 713 C C . GLN A 1 96 ? 5.840 4.896 -1.113 1.00 94.06 96 GLN A C 1
ATOM 715 O O . GLN A 1 96 ? 5.511 4.782 0.067 1.00 94.06 96 GLN A O 1
ATOM 720 N N . ASP A 1 97 ? 4.961 4.799 -2.116 1.00 92.19 97 ASP A N 1
ATOM 721 C CA . ASP A 1 97 ? 3.514 4.634 -1.919 1.00 92.19 97 ASP A CA 1
ATOM 722 C C . ASP A 1 97 ? 3.188 3.369 -1.101 1.00 92.19 97 ASP A C 1
ATOM 724 O O . ASP A 1 97 ? 2.344 3.401 -0.203 1.00 92.19 97 ASP A O 1
ATOM 728 N N . VAL A 1 98 ? 3.875 2.250 -1.364 1.00 91.69 98 VAL A N 1
ATOM 729 C CA . VAL A 1 98 ? 3.738 1.011 -0.575 1.00 91.69 98 VAL A CA 1
ATOM 730 C C . VAL A 1 98 ? 4.140 1.244 0.882 1.00 91.69 98 VAL A C 1
ATOM 732 O O . VAL A 1 98 ? 3.406 0.861 1.794 1.00 91.69 98 VAL A O 1
ATOM 735 N N . THR A 1 99 ? 5.278 1.899 1.116 1.00 93.38 99 THR A N 1
ATOM 736 C CA . THR A 1 99 ? 5.783 2.181 2.469 1.00 93.38 99 THR A CA 1
ATOM 737 C C . THR A 1 99 ? 4.827 3.084 3.250 1.00 93.38 99 THR A C 1
ATOM 739 O O . THR A 1 99 ? 4.532 2.825 4.420 1.00 93.38 99 THR A O 1
ATOM 742 N N . ASP A 1 100 ? 4.293 4.119 2.604 1.00 94.06 100 ASP A N 1
ATOM 743 C CA . ASP A 1 100 ? 3.351 5.049 3.224 1.00 94.06 100 ASP A CA 1
ATOM 744 C C . ASP A 1 100 ? 2.028 4.371 3.583 1.00 94.06 100 ASP A C 1
ATOM 746 O O . ASP A 1 100 ? 1.460 4.638 4.650 1.00 94.06 100 ASP A O 1
ATOM 750 N N . ARG A 1 101 ? 1.563 3.438 2.747 1.00 92.38 101 ARG A N 1
ATOM 751 C CA . ARG A 1 101 ? 0.376 2.628 3.041 1.00 92.38 101 ARG A CA 1
ATOM 752 C C . ARG A 1 101 ? 0.598 1.644 4.173 1.00 92.38 101 ARG A C 1
ATOM 754 O O . ARG A 1 101 ? -0.277 1.542 5.027 1.00 92.38 101 ARG A O 1
ATOM 761 N N . PHE A 1 102 ? 1.759 0.995 4.261 1.00 91.56 102 PHE A N 1
ATOM 762 C CA . PHE A 1 102 ? 2.085 0.164 5.426 1.00 91.56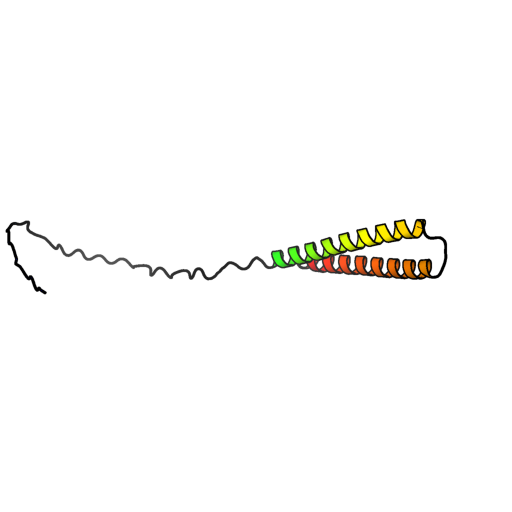 102 PHE A CA 1
ATOM 763 C C . PHE A 1 102 ? 2.040 0.969 6.722 1.00 91.56 102 PHE A C 1
ATOM 765 O O . PHE A 1 102 ? 1.390 0.554 7.675 1.00 91.56 102 PHE A O 1
ATOM 772 N N . ARG A 1 103 ? 2.642 2.164 6.737 1.00 92.50 103 ARG A N 1
ATOM 773 C CA . ARG A 1 103 ? 2.576 3.072 7.895 1.00 92.50 103 ARG A CA 1
ATOM 774 C C . ARG A 1 103 ? 1.149 3.518 8.201 1.00 92.50 103 ARG A C 1
ATOM 776 O O . ARG A 1 103 ? 0.793 3.748 9.352 1.00 92.50 103 ARG A O 1
ATOM 783 N N . LYS A 1 104 ? 0.313 3.691 7.176 1.00 90.06 104 LYS A N 1
ATOM 784 C CA . LYS A 1 104 ? -1.102 4.031 7.347 1.00 90.06 104 LYS A CA 1
ATOM 785 C C . LYS A 1 104 ? -1.889 2.869 7.961 1.00 90.06 104 LYS A C 1
ATOM 787 O O . LYS A 1 104 ? -2.609 3.104 8.925 1.00 90.06 104 LYS A O 1
ATOM 792 N N . ALA A 1 105 ? -1.698 1.649 7.466 1.00 88.88 105 ALA A N 1
ATOM 793 C CA . ALA A 1 105 ? -2.285 0.438 8.031 1.00 88.88 105 ALA A CA 1
ATOM 794 C C . ALA A 1 105 ? -1.823 0.202 9.479 1.00 88.88 105 ALA A C 1
ATOM 796 O O . ALA A 1 105 ? -2.645 -0.089 10.342 1.00 88.88 105 ALA A O 1
ATOM 797 N N . GLU A 1 106 ? -0.538 0.420 9.772 1.00 89.62 106 GLU A N 1
ATOM 798 C CA . GLU A 1 106 ? 0.017 0.346 11.127 1.00 89.62 106 GLU A CA 1
ATOM 799 C C . GLU A 1 106 ? -0.682 1.324 12.082 1.00 89.62 106 GLU A C 1
ATOM 801 O O . GLU A 1 106 ? -1.066 0.941 13.183 1.00 89.62 106 GLU A O 1
ATOM 806 N N . ARG A 1 107 ?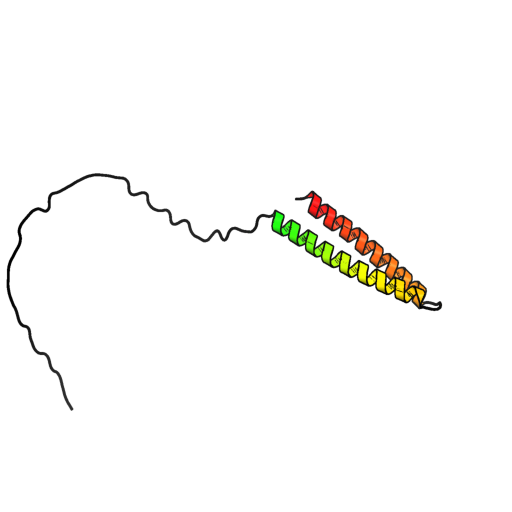 -0.919 2.569 11.649 1.00 90.31 107 ARG A N 1
ATOM 807 C CA . ARG A 1 107 ? -1.652 3.563 12.450 1.00 90.31 107 ARG A CA 1
ATOM 808 C C . ARG A 1 107 ? -3.094 3.155 12.737 1.00 90.31 107 ARG A C 1
ATOM 810 O O . ARG A 1 107 ? -3.578 3.438 13.827 1.00 90.31 107 ARG A O 1
ATOM 817 N N . TYR A 1 108 ? -3.777 2.522 11.782 1.00 85.69 108 TYR A N 1
ATOM 818 C CA . TYR A 1 108 ? -5.116 1.983 12.024 1.00 85.69 108 TYR A CA 1
ATOM 819 C C . TYR A 1 108 ? -5.069 0.832 13.030 1.00 85.69 108 TYR A C 1
ATOM 821 O O . TYR A 1 108 ? -5.859 0.819 13.964 1.00 85.69 108 TYR A O 1
ATOM 829 N N . LEU A 1 109 ? -4.090 -0.068 12.910 1.00 83.44 109 LEU A N 1
ATOM 830 C CA . LEU A 1 109 ? -3.933 -1.193 13.831 1.00 83.44 109 LEU A CA 1
ATOM 831 C C . LEU A 1 109 ? -3.581 -0.754 15.261 1.00 83.44 109 LEU A C 1
ATOM 833 O O . LEU A 1 109 ? -4.055 -1.360 16.208 1.00 83.44 109 LEU A O 1
ATOM 837 N N . GLN A 1 110 ? -2.785 0.305 15.428 1.00 85.69 110 GLN A N 1
ATOM 838 C CA . GLN A 1 110 ? -2.464 0.879 16.744 1.00 85.69 110 GLN A CA 1
ATOM 839 C C . GLN A 1 110 ? -3.663 1.558 17.428 1.00 85.69 110 GLN A C 1
ATOM 841 O O . GLN A 1 110 ? -3.579 1.895 18.608 1.00 85.69 110 GLN A O 1
ATOM 846 N N . ARG A 1 111 ? -4.735 1.838 16.679 1.00 75.81 111 ARG A N 1
ATOM 847 C CA . ARG A 1 111 ? -5.936 2.526 17.169 1.00 75.81 111 ARG A CA 1
ATOM 848 C C . ARG A 1 111 ? -6.987 1.561 17.723 1.00 75.81 111 ARG A C 1
ATOM 850 O O . ARG A 1 111 ? -7.811 1.996 18.525 1.00 75.81 111 ARG A O 1
ATOM 857 N N . VAL A 1 112 ? -6.948 0.311 17.258 1.00 67.00 112 VAL A N 1
ATOM 858 C CA . VAL A 1 112 ? -7.774 -0.819 17.715 1.00 67.00 112 VAL A CA 1
ATOM 859 C C . VAL A 1 112 ? -7.264 -1.321 19.059 1.00 67.00 112 VAL A C 1
ATOM 861 O O . VAL A 1 112 ? -8.118 -1.600 19.928 1.00 67.00 112 VAL A O 1
#

Secondary structure (DSSP, 8-state):
-------------------------------------TT---PPPHHHHHHHHHHHHHHHHHHHHHHHHHHHHHHHH--SSHHHHHHHHHHHHHHHHHHHHHHHHHHHHTT-